Protein AF-A0AA42K1H5-F1 (afdb_monomer)

Structure (mmCIF, N/CA/C/O backbone):
data_AF-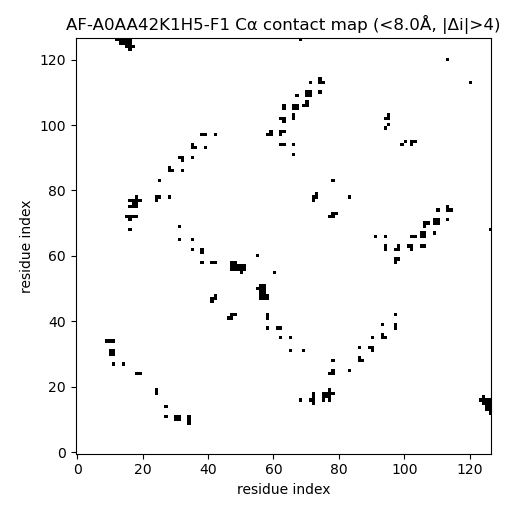A0AA42K1H5-F1
#
_entry.id   AF-A0AA42K1H5-F1
#
loop_
_atom_site.group_PDB
_atom_site.id
_atom_site.type_symbol
_atom_site.label_atom_id
_atom_site.label_alt_id
_atom_site.label_comp_id
_atom_site.label_asym_id
_atom_site.label_entity_id
_atom_site.label_seq_id
_atom_site.pdbx_PDB_ins_code
_atom_site.Cartn_x
_atom_site.Cartn_y
_atom_site.Cartn_z
_atom_site.occupancy
_atom_site.B_iso_or_equiv
_atom_site.auth_seq_id
_atom_site.auth_comp_id
_atom_site.auth_asym_id
_atom_site.auth_atom_id
_atom_site.pdbx_PDB_model_num
ATOM 1 N N . MET A 1 1 ? -0.058 25.443 15.134 1.00 36.56 1 MET A N 1
ATOM 2 C CA . MET A 1 1 ? -0.918 24.424 14.502 1.00 36.56 1 MET A CA 1
ATOM 3 C C . MET A 1 1 ? -0.107 23.150 14.460 1.00 36.56 1 MET A C 1
ATOM 5 O O . MET A 1 1 ? 0.938 23.158 13.826 1.00 36.56 1 MET A O 1
ATOM 9 N N . CYS A 1 2 ? -0.501 22.130 15.223 1.00 36.53 2 CYS A N 1
ATOM 10 C CA . CYS A 1 2 ? 0.075 20.801 15.053 1.00 36.53 2 CYS A CA 1
ATOM 11 C C . CYS A 1 2 ? -0.319 20.329 13.654 1.00 36.53 2 CYS A C 1
ATOM 13 O O . CYS A 1 2 ? -1.495 20.389 13.306 1.00 36.53 2 CYS A O 1
ATOM 15 N N . ASP A 1 3 ? 0.671 19.973 12.849 1.00 42.16 3 ASP A N 1
ATOM 16 C CA . ASP A 1 3 ? 0.467 19.439 11.512 1.00 42.16 3 ASP A CA 1
ATOM 17 C C . ASP A 1 3 ? -0.362 18.153 11.632 1.00 42.16 3 ASP A C 1
ATOM 19 O O . ASP A 1 3 ? 0.078 17.186 12.251 1.00 42.16 3 ASP A O 1
ATOM 23 N N . GLU A 1 4 ? -1.583 18.124 11.097 1.00 41.53 4 GLU A N 1
ATOM 24 C CA . GLU A 1 4 ? -2.416 16.911 11.103 1.00 41.53 4 GLU A CA 1
ATOM 25 C C . GLU A 1 4 ? -1.736 15.753 10.341 1.00 41.53 4 GLU A C 1
ATOM 27 O O . GLU A 1 4 ? -2.059 14.579 10.559 1.00 41.53 4 GLU A O 1
ATOM 32 N N . ASN A 1 5 ? -0.709 16.045 9.528 1.00 44.06 5 ASN A N 1
ATOM 33 C CA . ASN A 1 5 ? 0.154 15.028 8.929 1.00 44.06 5 ASN A CA 1
ATOM 34 C C . ASN A 1 5 ? 1.060 14.312 9.946 1.00 44.06 5 ASN A C 1
ATOM 36 O O . ASN A 1 5 ? 1.529 13.214 9.653 1.00 44.06 5 ASN A O 1
ATOM 40 N N . SER A 1 6 ? 1.275 14.861 11.147 1.00 51.06 6 SER A N 1
ATOM 41 C CA . SER A 1 6 ? 2.169 14.291 12.164 1.00 51.06 6 SER A CA 1
ATOM 42 C C . SER A 1 6 ? 1.488 13.333 13.148 1.00 51.06 6 SER A C 1
ATOM 44 O O . SER A 1 6 ? 2.134 12.887 14.094 1.00 51.06 6 SER A O 1
ATOM 46 N N . ILE A 1 7 ? 0.192 13.035 12.991 1.00 56.94 7 ILE A N 1
ATOM 47 C CA . ILE A 1 7 ? -0.562 12.276 14.009 1.00 56.94 7 ILE A CA 1
ATOM 48 C C . ILE A 1 7 ? -0.117 10.803 14.067 1.00 56.94 7 ILE A C 1
ATOM 50 O O . ILE A 1 7 ? -0.102 10.209 15.141 1.00 56.94 7 ILE A O 1
ATOM 54 N N . TYR A 1 8 ? 0.346 10.248 12.943 1.00 61.34 8 TYR A N 1
ATOM 55 C CA . TYR A 1 8 ? 1.035 8.959 12.891 1.00 61.34 8 TYR A CA 1
ATOM 56 C C . TYR A 1 8 ? 2.231 9.096 11.951 1.00 61.34 8 TYR A C 1
ATOM 58 O O . TYR A 1 8 ? 2.069 9.116 10.732 1.00 61.34 8 TYR A O 1
ATOM 66 N N . GLY A 1 9 ? 3.424 9.284 12.517 1.00 63.59 9 GLY A N 1
ATOM 67 C CA . GLY A 1 9 ? 4.681 9.386 11.772 1.00 63.59 9 GLY A CA 1
ATOM 68 C C . GLY A 1 9 ? 5.092 8.038 11.184 1.00 63.59 9 GLY A C 1
ATOM 69 O O . GLY A 1 9 ? 6.024 7.415 11.682 1.00 63.59 9 GLY A O 1
ATOM 70 N N . PHE A 1 10 ? 4.367 7.576 10.165 1.00 76.88 10 PHE A N 1
ATOM 71 C CA . PHE A 1 10 ? 4.620 6.300 9.503 1.00 76.88 10 PHE A CA 1
ATOM 72 C C . PHE A 1 10 ? 5.974 6.280 8.813 1.00 76.88 10 PHE A C 1
ATOM 74 O O . PHE A 1 10 ? 6.327 7.187 8.051 1.00 76.88 10 PHE A O 1
ATOM 81 N N . VAL A 1 11 ? 6.715 5.205 9.054 1.00 73.31 11 VAL A N 1
ATOM 82 C CA . VAL A 1 11 ? 8.101 5.077 8.599 1.00 73.31 11 VAL A CA 1
ATOM 83 C C . VAL A 1 11 ? 8.146 4.745 7.108 1.00 73.31 11 VAL A C 1
ATOM 85 O O . VAL A 1 11 ? 9.059 5.185 6.410 1.00 73.31 11 VAL A O 1
ATOM 88 N N . SER A 1 12 ? 7.100 4.104 6.569 1.00 75.50 12 SER A N 1
ATOM 89 C CA . SER A 1 12 ? 6.957 3.884 5.122 1.00 75.50 12 SER A CA 1
ATOM 90 C C . SER A 1 12 ? 6.713 5.169 4.315 1.00 75.50 12 SER A C 1
ATOM 92 O O . SER A 1 12 ? 6.651 5.134 3.086 1.00 75.50 12 SER A O 1
ATOM 94 N N . GLY A 1 13 ? 6.577 6.327 4.975 1.00 73.94 13 GLY A N 1
ATOM 95 C CA . GLY A 1 13 ? 6.286 7.618 4.349 1.00 73.94 13 GLY A CA 1
ATOM 96 C C . GLY A 1 13 ? 7.325 8.118 3.345 1.00 73.94 13 GLY A C 1
ATOM 97 O O . GLY A 1 13 ? 6.993 8.943 2.505 1.00 73.94 13 GLY A O 1
ATOM 98 N N . GLN A 1 14 ? 8.566 7.640 3.425 1.00 79.94 14 GLN A N 1
ATOM 99 C CA . GLN A 1 14 ? 9.686 8.116 2.600 1.00 79.94 14 GLN A CA 1
ATOM 100 C C . GLN A 1 14 ? 10.149 7.098 1.552 1.00 79.94 14 GLN A C 1
ATOM 102 O O . GLN A 1 14 ? 11.208 7.278 0.950 1.00 79.94 14 GLN A O 1
ATOM 107 N N . MET A 1 15 ? 9.375 6.032 1.350 1.00 84.62 15 MET A N 1
ATOM 108 C CA . MET A 1 15 ? 9.716 4.950 0.434 1.00 84.62 15 MET A CA 1
ATOM 109 C C . MET A 1 15 ? 9.576 5.364 -1.032 1.00 84.62 15 MET A C 1
ATOM 111 O O . MET A 1 15 ? 8.648 6.083 -1.411 1.00 84.62 15 MET A O 1
ATOM 115 N N . ASP A 1 16 ? 10.482 4.854 -1.863 1.00 88.25 16 ASP A N 1
ATOM 116 C CA . ASP A 1 16 ? 10.420 5.054 -3.307 1.00 88.25 16 ASP A CA 1
ATOM 117 C C . ASP A 1 16 ? 9.327 4.167 -3.938 1.00 88.25 16 ASP A C 1
ATOM 119 O O . ASP A 1 16 ? 9.023 3.074 -3.462 1.00 88.25 16 ASP A O 1
ATOM 123 N N . ILE A 1 17 ? 8.716 4.626 -5.028 1.00 89.38 17 ILE A N 1
ATOM 124 C CA . ILE A 1 17 ? 7.650 3.876 -5.720 1.00 89.38 17 ILE A CA 1
ATOM 125 C C . ILE A 1 17 ? 8.241 2.785 -6.629 1.00 89.38 17 ILE A C 1
ATOM 127 O O . ILE A 1 17 ? 7.619 1.749 -6.864 1.00 89.38 17 ILE A O 1
ATOM 131 N N . TRP A 1 18 ? 9.446 3.018 -7.147 1.00 91.25 18 TRP A N 1
ATOM 132 C CA . TRP A 1 18 ? 10.098 2.160 -8.134 1.00 91.25 18 TRP A CA 1
ATOM 133 C C . TRP A 1 18 ? 10.885 1.008 -7.496 1.00 91.25 18 TRP A C 1
ATOM 135 O O . TRP A 1 18 ? 11.313 1.126 -6.346 1.00 91.25 18 TRP A O 1
ATOM 145 N N . PRO A 1 19 ? 11.115 -0.094 -8.238 1.00 87.69 19 PRO A N 1
ATOM 146 C CA . PRO A 1 19 ? 11.922 -1.214 -7.766 1.00 87.69 19 PRO A CA 1
ATOM 147 C C . PRO A 1 19 ? 13.297 -0.787 -7.243 1.00 87.69 19 PRO A C 1
ATOM 149 O O . PRO A 1 19 ? 13.978 0.041 -7.854 1.00 87.69 19 PRO A O 1
ATOM 152 N N . SER A 1 20 ? 13.720 -1.402 -6.139 1.00 84.31 20 SER A N 1
ATOM 153 C CA . SER A 1 20 ? 15.061 -1.251 -5.567 1.00 84.31 20 SER A CA 1
ATOM 154 C C . SER A 1 20 ? 15.793 -2.602 -5.560 1.00 84.31 20 SER A C 1
ATOM 156 O O . SER A 1 20 ? 15.501 -3.490 -6.362 1.00 84.31 20 SER A O 1
ATOM 158 N N . SER A 1 21 ? 16.776 -2.783 -4.677 1.00 85.31 21 SER A N 1
ATOM 159 C CA . SER A 1 21 ? 17.346 -4.107 -4.416 1.00 85.31 21 SER A CA 1
ATOM 160 C C . SER A 1 21 ? 16.339 -5.004 -3.687 1.00 85.31 21 SER A C 1
ATOM 162 O O . SER A 1 21 ? 15.507 -4.524 -2.919 1.00 85.31 21 SER A O 1
ATOM 164 N N . SER A 1 22 ? 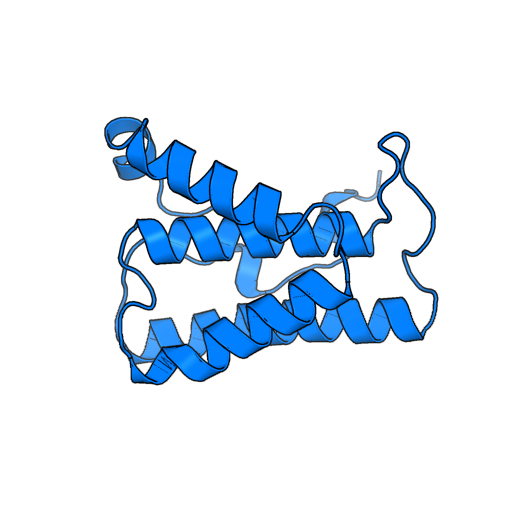16.455 -6.326 -3.847 1.00 82.62 22 SER A N 1
ATOM 165 C CA . SER A 1 22 ? 15.575 -7.287 -3.162 1.00 82.62 22 SER A CA 1
ATOM 166 C C . SER A 1 22 ? 15.602 -7.148 -1.632 1.00 82.62 22 SER A C 1
ATOM 168 O O . SER A 1 22 ? 14.582 -7.352 -0.980 1.00 82.62 22 SER A O 1
ATOM 170 N N . SER A 1 23 ? 16.750 -6.778 -1.047 1.00 84.50 23 SER A N 1
ATOM 171 C CA . SER A 1 23 ? 16.868 -6.522 0.397 1.00 84.50 23 SER A CA 1
ATOM 172 C C . SER A 1 23 ? 16.092 -5.280 0.834 1.00 84.50 23 SER A C 1
ATOM 174 O O . SER A 1 23 ? 15.459 -5.289 1.890 1.00 84.50 23 SER A O 1
ATOM 176 N N . ASN A 1 24 ? 16.133 -4.220 0.024 1.00 88.56 24 ASN A N 1
ATOM 177 C CA . ASN A 1 24 ? 15.401 -2.990 0.298 1.00 88.56 24 ASN A CA 1
ATOM 178 C C . ASN A 1 24 ? 13.905 -3.214 0.122 1.00 88.56 24 ASN A C 1
ATOM 180 O O . ASN A 1 24 ? 13.140 -2.787 0.970 1.00 88.56 24 ASN A O 1
ATOM 184 N N . ASP A 1 25 ? 13.490 -3.937 -0.918 1.00 91.56 25 ASP A N 1
ATOM 185 C CA . ASP A 1 25 ? 12.080 -4.242 -1.161 1.00 91.56 25 ASP A CA 1
ATOM 186 C C . ASP A 1 25 ? 11.451 -5.060 -0.023 1.00 91.56 25 ASP A C 1
ATOM 188 O O . ASP A 1 25 ? 10.349 -4.740 0.412 1.00 91.56 25 ASP A O 1
ATOM 192 N N . LEU A 1 26 ? 12.150 -6.058 0.527 1.00 93.12 26 LEU A N 1
ATOM 193 C CA . LEU A 1 26 ? 11.656 -6.764 1.714 1.00 93.12 26 LEU A CA 1
ATOM 194 C C . LEU A 1 26 ? 11.552 -5.831 2.929 1.00 93.12 26 LEU A C 1
ATOM 196 O O . LEU A 1 26 ? 10.536 -5.835 3.620 1.00 93.12 26 LEU A O 1
ATOM 200 N N . SER A 1 27 ? 12.594 -5.037 3.186 1.00 91.62 27 SER A N 1
ATOM 201 C CA . SER A 1 27 ? 12.640 -4.132 4.343 1.00 91.62 27 SER A CA 1
ATOM 202 C C . SER A 1 27 ? 11.519 -3.094 4.282 1.00 91.62 27 SER A C 1
ATOM 204 O O . SER A 1 27 ? 10.819 -2.863 5.261 1.00 91.62 27 SER A O 1
ATOM 206 N N . ASP A 1 28 ? 11.299 -2.524 3.106 1.00 92.50 28 ASP A N 1
ATOM 207 C CA . ASP A 1 28 ? 10.275 -1.523 2.847 1.00 92.50 28 ASP A CA 1
ATOM 208 C C . ASP A 1 28 ? 8.859 -2.107 2.917 1.00 92.50 28 ASP A C 1
ATOM 210 O O . ASP A 1 28 ? 7.951 -1.486 3.470 1.00 92.50 28 ASP A O 1
ATOM 214 N N . LEU A 1 29 ? 8.653 -3.329 2.421 1.00 94.69 29 LEU A N 1
ATOM 215 C CA . LEU A 1 29 ? 7.363 -3.998 2.562 1.00 94.69 29 LEU A CA 1
ATOM 216 C C . LEU A 1 29 ? 7.052 -4.335 4.031 1.00 94.69 29 LEU A C 1
ATOM 218 O O . LEU A 1 29 ? 5.905 -4.201 4.459 1.00 94.69 29 LEU A O 1
ATOM 222 N N . LEU A 1 30 ? 8.066 -4.693 4.828 1.00 94.69 30 LEU A N 1
ATOM 223 C CA . LEU A 1 30 ? 7.924 -4.862 6.279 1.00 94.69 30 LEU A CA 1
ATOM 224 C C . LEU A 1 30 ? 7.543 -3.550 6.974 1.00 94.69 30 LEU A C 1
ATOM 226 O O . LEU A 1 30 ? 6.712 -3.574 7.878 1.00 94.69 30 LEU A O 1
ATOM 230 N N . LEU A 1 31 ? 8.074 -2.402 6.536 1.00 92.88 31 LEU A N 1
ATOM 231 C CA . LEU A 1 31 ? 7.656 -1.099 7.069 1.00 92.88 31 LEU A CA 1
ATOM 232 C C . LEU A 1 31 ? 6.168 -0.832 6.808 1.00 92.88 31 LEU A C 1
ATOM 234 O O . LEU A 1 31 ? 5.464 -0.409 7.722 1.00 92.88 31 LEU A O 1
ATOM 238 N N . ILE A 1 32 ? 5.667 -1.129 5.603 1.00 94.38 32 ILE A N 1
ATOM 239 C CA . ILE A 1 32 ? 4.227 -1.027 5.306 1.00 94.38 32 ILE A CA 1
ATOM 240 C C . ILE A 1 32 ? 3.419 -1.964 6.217 1.00 94.38 32 ILE A C 1
ATOM 242 O O . ILE A 1 32 ? 2.382 -1.554 6.740 1.00 94.38 32 ILE A O 1
ATOM 246 N N . SER A 1 33 ? 3.890 -3.198 6.428 1.00 95.50 33 SER A N 1
ATOM 247 C CA . SER A 1 33 ? 3.235 -4.155 7.328 1.00 95.50 33 SER A CA 1
ATOM 248 C C . SER A 1 33 ? 3.147 -3.633 8.761 1.00 95.50 33 SER A C 1
ATOM 250 O O . SER A 1 33 ? 2.061 -3.591 9.337 1.00 95.50 33 SER A O 1
ATOM 252 N N . HIS A 1 34 ? 4.252 -3.133 9.313 1.00 94.25 34 HIS A N 1
ATOM 253 C CA . HIS A 1 34 ? 4.280 -2.583 10.668 1.00 94.25 34 HIS A CA 1
ATOM 254 C C . HIS A 1 34 ? 3.430 -1.319 10.821 1.00 94.25 34 HIS A C 1
ATOM 256 O O . HIS A 1 34 ? 2.777 -1.141 11.853 1.00 94.25 34 HIS A O 1
ATOM 262 N N . ASP A 1 35 ? 3.387 -0.452 9.806 1.00 93.69 35 ASP A N 1
ATOM 263 C CA . ASP A 1 35 ? 2.4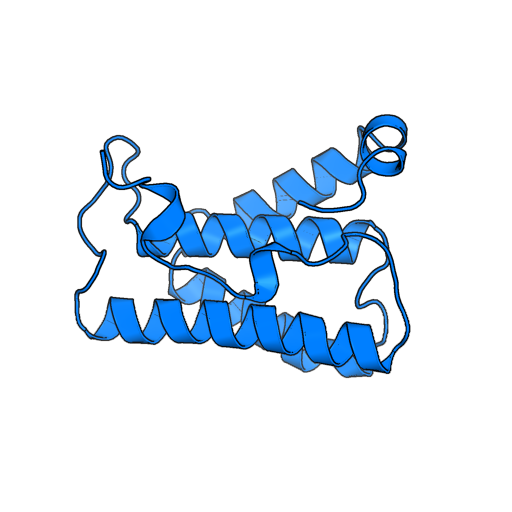82 0.698 9.810 1.00 93.69 35 ASP A CA 1
ATOM 264 C C . ASP A 1 35 ? 1.011 0.228 9.818 1.00 93.69 35 ASP A C 1
ATOM 266 O O . ASP A 1 35 ? 0.196 0.770 10.567 1.00 93.69 35 ASP A O 1
ATOM 270 N N . MET A 1 36 ? 0.668 -0.830 9.071 1.00 94.38 36 MET A N 1
ATOM 271 C CA . MET A 1 36 ? -0.677 -1.423 9.079 1.00 94.38 36 MET A CA 1
ATOM 272 C C . MET A 1 36 ? -1.027 -2.066 10.431 1.00 94.38 36 MET A C 1
ATOM 274 O O . MET A 1 36 ? -2.118 -1.857 10.965 1.00 94.38 36 MET A O 1
ATOM 278 N N . GLU A 1 37 ? -0.100 -2.818 11.021 1.00 93.62 37 GLU A N 1
ATOM 279 C CA . GLU A 1 37 ? -0.258 -3.429 12.344 1.00 93.62 37 GLU A CA 1
ATOM 280 C C . GLU A 1 37 ? -0.437 -2.365 13.434 1.00 93.62 37 GLU A C 1
ATOM 282 O O . GLU A 1 37 ? -1.303 -2.489 14.304 1.00 93.62 37 GLU A O 1
ATOM 287 N N . THR A 1 38 ? 0.311 -1.265 13.338 1.00 92.38 38 THR A N 1
ATOM 288 C CA . THR A 1 38 ? 0.165 -0.111 14.228 1.00 92.38 38 THR A CA 1
ATOM 289 C C . THR A 1 38 ? -1.262 0.429 14.176 1.00 92.38 38 THR A C 1
ATOM 291 O O . THR A 1 38 ? -1.867 0.644 15.228 1.00 92.38 38 THR A O 1
ATOM 294 N N . ILE A 1 39 ? -1.847 0.576 12.981 1.00 92.50 39 ILE A N 1
ATOM 295 C CA . ILE A 1 39 ? -3.245 1.004 12.828 1.00 92.50 39 ILE A CA 1
ATOM 296 C C . ILE A 1 39 ? -4.204 0.020 13.515 1.00 92.50 39 ILE A C 1
ATOM 298 O O . ILE A 1 39 ? -5.079 0.467 14.260 1.00 92.50 39 ILE A O 1
ATOM 302 N N . LYS A 1 40 ? -4.019 -1.299 13.349 1.00 92.00 40 LYS A N 1
ATOM 303 C CA . LYS A 1 40 ? -4.853 -2.311 14.033 1.00 92.00 40 LYS A CA 1
ATOM 304 C C . LYS A 1 40 ? -4.787 -2.183 15.553 1.00 92.00 40 LYS A C 1
ATOM 306 O O . LYS A 1 40 ? -5.818 -2.243 16.221 1.00 92.00 40 LYS A O 1
ATOM 311 N N . ILE A 1 41 ? -3.589 -1.994 16.109 1.00 91.69 41 ILE A N 1
ATOM 312 C CA . ILE A 1 41 ? -3.387 -1.836 17.559 1.00 91.69 41 ILE A CA 1
ATOM 313 C C . ILE A 1 41 ? -4.081 -0.570 18.072 1.00 91.69 41 ILE A C 1
ATOM 315 O O . ILE A 1 41 ? -4.637 -0.556 19.172 1.00 91.69 41 ILE A O 1
ATOM 319 N N . LEU A 1 42 ? -4.037 0.516 17.302 1.00 90.62 42 LEU A N 1
ATOM 320 C CA . LEU A 1 42 ? -4.694 1.771 17.662 1.00 90.62 42 LEU A CA 1
ATOM 321 C C . LEU A 1 42 ? -6.215 1.622 17.631 1.00 90.62 42 LEU A C 1
ATOM 323 O O . LEU A 1 42 ? -6.891 2.033 18.576 1.00 90.62 42 LEU A O 1
ATOM 327 N N . GLU A 1 43 ? -6.741 0.965 16.599 1.00 89.56 43 GLU A N 1
ATOM 328 C CA . GLU A 1 43 ? -8.162 0.656 16.466 1.00 89.56 43 GLU A CA 1
ATOM 329 C C . GLU A 1 43 ? -8.668 -0.220 17.615 1.00 89.56 43 GLU A C 1
ATOM 331 O O . GLU A 1 43 ? -9.668 0.125 18.246 1.00 89.56 43 GLU A O 1
ATOM 336 N N . SER A 1 44 ? -7.938 -1.279 17.983 1.00 90.06 44 SER A N 1
ATOM 337 C CA . SER A 1 44 ? -8.319 -2.152 19.103 1.00 90.06 44 SER A CA 1
ATOM 338 C C . SER A 1 44 ? -8.316 -1.431 20.456 1.00 90.06 44 SER A C 1
ATOM 340 O O . SER A 1 44 ? -8.950 -1.887 21.405 1.00 90.06 44 SER A O 1
ATOM 342 N N . LYS A 1 45 ? -7.589 -0.313 20.566 1.00 90.06 45 LYS A N 1
ATOM 343 C CA . LYS A 1 45 ? -7.551 0.558 21.752 1.00 90.06 45 LYS A CA 1
ATOM 344 C C . LYS A 1 45 ? -8.565 1.705 21.688 1.00 90.06 45 LYS A C 1
ATOM 346 O O . LYS A 1 45 ? -8.586 2.539 22.590 1.00 90.06 45 LYS A O 1
ATOM 351 N N . GLY A 1 46 ? -9.385 1.775 20.638 1.00 86.00 46 GLY A N 1
ATOM 352 C CA . GLY A 1 46 ? -10.358 2.846 20.424 1.00 86.00 46 GLY A CA 1
ATOM 353 C C . GLY A 1 46 ? -9.740 4.189 20.014 1.00 86.00 46 GLY A C 1
ATOM 354 O O . GLY A 1 46 ? -10.454 5.187 19.935 1.00 86.00 46 GLY A O 1
ATOM 355 N N . ILE A 1 47 ? -8.439 4.241 19.726 1.00 86.50 47 ILE A N 1
ATOM 356 C CA . ILE A 1 47 ? -7.721 5.471 19.370 1.00 86.50 47 ILE A CA 1
ATOM 357 C C . ILE A 1 47 ? -7.932 5.760 17.881 1.00 86.50 47 ILE A C 1
ATOM 359 O O . ILE A 1 47 ? -7.788 4.867 17.052 1.00 86.50 47 ILE A O 1
ATOM 363 N N . GLY A 1 48 ? -8.265 7.006 17.525 1.00 79.25 48 GLY A N 1
ATOM 364 C CA . GLY A 1 48 ? -8.440 7.406 16.119 1.00 79.25 48 GLY A CA 1
ATOM 365 C C . GLY A 1 48 ? -9.719 6.873 15.456 1.00 79.25 48 GLY A C 1
ATOM 366 O O . GLY A 1 48 ? -9.813 6.853 14.230 1.00 79.25 48 GLY A O 1
ATOM 367 N N . THR A 1 49 ? -10.707 6.454 16.251 1.00 81.69 49 THR A N 1
ATOM 368 C CA . THR A 1 49 ? -11.983 5.873 15.784 1.00 81.69 49 THR A CA 1
ATOM 369 C C . THR A 1 49 ? -13.094 6.908 15.560 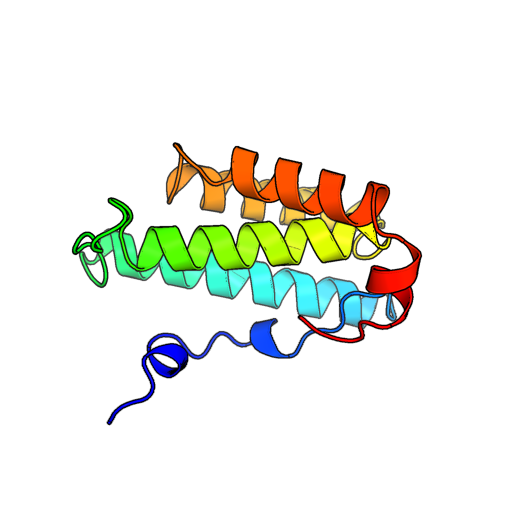1.00 81.69 49 THR A C 1
ATOM 371 O O . THR A 1 49 ? -14.172 6.577 15.065 1.00 81.69 49 THR A O 1
ATOM 374 N N . HIS A 1 50 ? -12.846 8.181 15.881 1.00 80.81 50 HIS A N 1
ATOM 375 C CA . HIS A 1 50 ? -13.773 9.264 15.557 1.00 80.81 50 HIS A CA 1
ATOM 376 C C . HIS A 1 50 ? -13.890 9.432 14.038 1.00 80.81 50 HIS A C 1
ATOM 378 O O . HIS A 1 50 ? -12.888 9.415 13.322 1.00 80.81 50 HIS A O 1
ATOM 384 N N . HIS A 1 51 ? -15.124 9.586 13.556 1.00 79.00 51 HIS A N 1
ATOM 385 C CA . HIS A 1 51 ? -15.395 9.754 12.133 1.00 79.00 51 HIS A CA 1
ATOM 386 C C . HIS A 1 51 ? -15.024 11.171 11.690 1.00 79.00 51 HIS A C 1
ATOM 388 O O . HIS A 1 51 ? -15.354 12.157 12.350 1.00 79.00 51 HIS A O 1
ATOM 394 N N . THR A 1 52 ? -14.345 11.256 10.554 1.00 76.06 52 THR A N 1
ATOM 395 C CA . THR A 1 52 ? -14.114 12.503 9.824 1.00 76.06 52 THR A CA 1
ATOM 396 C C . THR A 1 52 ? -15.407 12.974 9.149 1.00 76.06 52 THR A C 1
ATOM 398 O O . THR A 1 52 ? -16.385 12.229 9.049 1.00 76.06 52 THR A O 1
ATOM 401 N N . SER A 1 53 ? -15.405 14.195 8.609 1.00 76.94 53 SER A N 1
ATOM 402 C CA . SER A 1 53 ? -16.499 14.733 7.782 1.00 76.94 53 SER A CA 1
ATOM 403 C C . SER A 1 53 ? -16.817 13.887 6.542 1.00 76.94 53 SER A C 1
ATOM 405 O O . SER A 1 53 ? -17.902 14.011 5.981 1.00 76.94 53 SER A O 1
ATOM 407 N N . PHE A 1 54 ? -15.895 13.015 6.130 1.00 74.38 54 PHE A N 1
ATOM 408 C CA . PHE A 1 54 ? -16.035 12.118 4.984 1.00 74.38 54 PHE A CA 1
ATOM 409 C C . PHE A 1 54 ? -16.566 10.726 5.360 1.00 74.38 54 PHE A C 1
ATOM 411 O O . PHE A 1 54 ? -16.586 9.831 4.522 1.00 74.38 54 PHE A O 1
ATOM 418 N N . GLY A 1 55 ? -16.985 10.520 6.614 1.00 83.69 55 GLY A N 1
ATOM 419 C CA . GLY A 1 55 ? -17.590 9.260 7.055 1.00 83.69 55 GLY A CA 1
ATOM 420 C C . GLY A 1 55 ? -16.602 8.106 7.249 1.00 83.69 55 GLY A C 1
ATOM 421 O O . GLY A 1 55 ? -17.036 6.975 7.436 1.00 83.69 55 GLY A O 1
ATOM 422 N N . VAL A 1 56 ? -15.294 8.380 7.242 1.00 87.75 56 VAL A N 1
ATOM 423 C CA . VAL A 1 56 ? -14.236 7.412 7.582 1.00 87.75 56 VAL A CA 1
ATOM 424 C C . VAL A 1 56 ? -13.533 7.816 8.870 1.00 87.75 56 VAL A C 1
ATOM 426 O O . VAL A 1 56 ? -13.414 9.009 9.161 1.00 87.75 56 VAL A O 1
ATOM 429 N N . THR A 1 57 ? -13.045 6.850 9.641 1.00 91.38 57 THR A N 1
ATOM 430 C CA . THR A 1 57 ? -12.212 7.119 10.822 1.00 91.38 57 THR A CA 1
ATOM 431 C C . THR A 1 57 ? -10.794 7.540 10.426 1.00 91.38 57 THR A C 1
ATOM 433 O O . THR A 1 57 ? -10.370 7.359 9.279 1.00 91.38 57 THR A O 1
ATOM 436 N N . LEU A 1 58 ? -10.023 8.087 11.372 1.00 89.00 58 LEU A N 1
ATOM 437 C CA . LEU A 1 58 ? -8.609 8.388 11.130 1.00 89.00 58 LEU A CA 1
ATOM 438 C C . LEU A 1 58 ? -7.834 7.115 10.755 1.00 89.00 58 LEU A C 1
ATOM 440 O O . LEU A 1 58 ? -7.054 7.133 9.805 1.00 89.00 58 LEU A O 1
ATOM 444 N N . ASN A 1 59 ? -8.089 6.004 11.449 1.00 91.38 59 ASN A N 1
ATOM 445 C CA . ASN A 1 59 ? -7.452 4.713 11.171 1.00 91.38 59 ASN A CA 1
ATOM 446 C C . ASN A 1 59 ? -7.794 4.196 9.768 1.00 91.38 59 ASN A C 1
ATOM 448 O O . ASN A 1 59 ? -6.907 3.766 9.034 1.00 91.38 59 ASN A O 1
ATOM 452 N N . GLN A 1 60 ? -9.056 4.323 9.354 1.00 93.06 60 GLN A N 1
ATOM 453 C CA . GLN A 1 60 ? -9.492 3.971 8.002 1.00 93.06 60 GLN A CA 1
ATOM 454 C C . GLN A 1 60 ? -8.823 4.840 6.936 1.00 93.06 60 GLN A C 1
ATOM 456 O O . GLN A 1 60 ? -8.336 4.314 5.940 1.00 93.06 60 GLN A O 1
ATOM 461 N N . SER A 1 61 ? -8.733 6.153 7.159 1.00 91.19 61 SER A N 1
ATOM 462 C CA . SER A 1 61 ? -8.018 7.067 6.259 1.00 91.19 61 SER A CA 1
ATOM 463 C C . SER A 1 61 ? -6.546 6.665 6.101 1.00 91.19 61 SER A C 1
ATOM 465 O O . SER A 1 61 ? -6.037 6.547 4.987 1.00 91.19 61 SER A O 1
ATOM 467 N N . LYS A 1 62 ? -5.870 6.344 7.210 1.00 90.94 62 LYS A N 1
ATOM 468 C CA . LYS A 1 62 ? -4.485 5.858 7.197 1.00 90.94 62 LYS A CA 1
ATOM 469 C C . LYS A 1 62 ? -4.333 4.510 6.486 1.00 90.94 62 LYS A C 1
ATOM 471 O O . LYS A 1 62 ? -3.392 4.351 5.709 1.00 90.94 62 LYS A O 1
ATOM 476 N N . ALA A 1 63 ? -5.268 3.581 6.673 1.00 93.94 63 ALA A N 1
ATOM 477 C CA . ALA A 1 63 ? -5.274 2.314 5.947 1.00 93.94 63 ALA A CA 1
ATOM 478 C C . ALA A 1 63 ? -5.434 2.537 4.434 1.00 93.94 63 ALA A C 1
ATOM 480 O O . ALA A 1 63 ? -4.691 1.949 3.656 1.00 93.94 63 ALA A O 1
ATOM 481 N N . ILE A 1 64 ? -6.322 3.444 4.009 1.00 93.69 64 ILE A N 1
ATOM 482 C CA . ILE A 1 64 ? -6.503 3.825 2.596 1.00 93.69 64 ILE A CA 1
ATOM 483 C C . ILE A 1 64 ? -5.215 4.422 2.003 1.00 93.69 64 ILE A C 1
ATOM 485 O O . ILE A 1 64 ? -4.846 4.093 0.872 1.00 93.69 64 ILE A O 1
ATOM 489 N N . MET A 1 65 ? -4.494 5.261 2.757 1.00 92.19 65 MET A N 1
ATOM 490 C CA . MET A 1 65 ? -3.193 5.796 2.329 1.00 92.19 65 MET A CA 1
ATOM 491 C C . MET A 1 65 ? -2.172 4.672 2.085 1.00 92.19 65 MET A C 1
ATOM 493 O O . MET A 1 65 ? -1.521 4.653 1.039 1.00 92.19 65 MET A O 1
ATOM 497 N N . LEU A 1 66 ? -2.057 3.709 3.009 1.00 93.81 66 LEU A N 1
ATOM 498 C CA . LEU A 1 66 ? -1.168 2.551 2.847 1.00 93.81 66 LEU A CA 1
ATOM 499 C C . LEU A 1 66 ? -1.604 1.642 1.687 1.00 93.81 66 LEU A C 1
ATOM 501 O O . LEU A 1 66 ? -0.751 1.179 0.933 1.00 93.81 66 LEU A O 1
ATOM 505 N N . ALA A 1 67 ? -2.913 1.448 1.494 1.00 95.00 67 ALA A N 1
ATOM 506 C CA . ALA A 1 67 ? -3.480 0.706 0.365 1.00 95.00 67 ALA A CA 1
ATOM 507 C C . ALA A 1 67 ? -3.016 1.304 -0.968 1.00 95.00 67 ALA A C 1
ATOM 509 O O . ALA A 1 67 ? -2.505 0.612 -1.849 1.00 95.00 67 ALA A O 1
ATOM 510 N N . THR A 1 68 ? -3.156 2.624 -1.075 1.00 93.88 68 THR A N 1
ATOM 511 C CA . THR A 1 68 ? -2.789 3.412 -2.250 1.00 93.88 68 THR A CA 1
ATOM 512 C C . THR A 1 68 ? -1.289 3.309 -2.519 1.00 93.88 68 THR A C 1
ATOM 514 O O . THR A 1 68 ? -0.880 3.038 -3.646 1.00 93.88 68 THR A O 1
ATOM 517 N N . ARG A 1 69 ? -0.454 3.442 -1.479 1.00 92.62 69 ARG A N 1
ATOM 518 C CA . ARG A 1 69 ? 1.004 3.285 -1.585 1.00 92.62 69 ARG A CA 1
ATOM 519 C C . ARG A 1 69 ? 1.405 1.892 -2.062 1.00 92.62 69 ARG A C 1
ATOM 521 O O . ARG A 1 69 ? 2.207 1.782 -2.988 1.00 92.62 69 ARG A O 1
ATOM 528 N N . LEU A 1 70 ? 0.854 0.842 -1.451 1.00 95.50 70 LEU A N 1
ATOM 529 C CA . LEU A 1 70 ? 1.138 -0.539 -1.840 1.00 95.50 70 LEU A CA 1
ATOM 530 C C . LEU A 1 70 ? 0.748 -0.781 -3.303 1.00 95.50 70 LEU A C 1
ATOM 532 O O . LEU A 1 70 ? 1.535 -1.338 -4.065 1.00 95.50 70 LEU A O 1
ATOM 536 N N . ALA A 1 71 ? -0.431 -0.309 -3.712 1.00 95.56 71 ALA A N 1
ATOM 537 C CA . ALA A 1 71 ? -0.911 -0.421 -5.084 1.00 95.56 71 ALA A CA 1
ATOM 538 C C . ALA A 1 71 ? -0.007 0.311 -6.088 1.00 95.56 71 ALA A C 1
ATOM 540 O O . ALA A 1 71 ? 0.325 -0.269 -7.124 1.00 95.56 71 ALA A O 1
ATOM 541 N N . TYR A 1 72 ? 0.441 1.532 -5.774 1.00 94.12 72 TYR A N 1
ATOM 542 C CA . TYR A 1 72 ? 1.412 2.266 -6.591 1.00 94.12 72 TYR A CA 1
ATOM 543 C C . TYR A 1 72 ? 2.715 1.485 -6.763 1.00 94.12 72 TYR A C 1
ATOM 545 O O . TYR A 1 72 ? 3.154 1.274 -7.891 1.00 94.12 72 TYR A O 1
ATOM 553 N N . CYS A 1 73 ? 3.295 1.004 -5.661 1.00 94.12 73 CYS A N 1
ATOM 554 C CA . CYS A 1 73 ? 4.535 0.229 -5.683 1.00 94.12 73 CYS A CA 1
ATOM 555 C C . CYS A 1 73 ? 4.386 -1.029 -6.556 1.00 94.12 73 CYS A C 1
ATOM 557 O O . CYS A 1 73 ? 5.141 -1.216 -7.511 1.00 94.12 73 CYS A O 1
ATOM 559 N N . CYS A 1 74 ? 3.367 -1.850 -6.285 1.00 94.88 74 CYS A N 1
ATOM 560 C CA . CYS A 1 74 ? 3.104 -3.076 -7.040 1.00 94.88 74 CYS A CA 1
ATOM 561 C C . CYS A 1 74 ? 2.891 -2.805 -8.538 1.00 94.88 74 CYS A C 1
ATOM 563 O O . CYS A 1 74 ? 3.438 -3.518 -9.379 1.00 94.88 74 CYS A O 1
ATOM 565 N N . SER A 1 75 ? 2.138 -1.756 -8.882 1.00 94.81 75 SER A N 1
ATOM 566 C CA . SER A 1 75 ? 1.849 -1.399 -10.281 1.00 94.81 75 SER A CA 1
ATOM 567 C C . SER A 1 75 ? 3.081 -0.884 -11.026 1.00 94.81 75 SER A C 1
ATOM 569 O O . SER A 1 75 ? 3.208 -1.093 -12.229 1.00 94.81 75 SER A O 1
ATOM 571 N N . CYS A 1 76 ? 4.018 -0.260 -10.312 1.00 93.19 76 CYS A N 1
ATOM 572 C CA . CYS A 1 76 ? 5.307 0.177 -10.844 1.00 93.19 76 CYS A CA 1
ATOM 573 C C . CYS A 1 76 ? 6.370 -0.942 -10.869 1.00 93.19 76 CYS A C 1
ATOM 575 O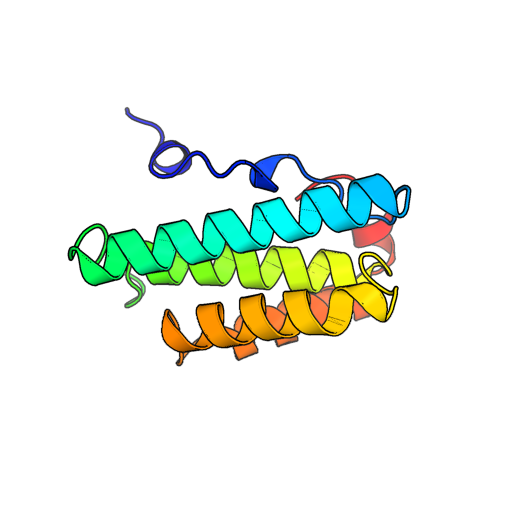 O . CYS A 1 76 ? 7.539 -0.680 -11.153 1.00 93.19 76 CYS A O 1
ATOM 577 N N . GLY A 1 77 ? 5.983 -2.193 -10.591 1.00 92.25 77 GLY A N 1
ATOM 578 C CA . GLY A 1 77 ? 6.850 -3.375 -10.645 1.00 92.25 77 GLY A CA 1
ATOM 579 C C . GLY A 1 77 ? 7.629 -3.661 -9.359 1.00 92.25 77 GLY A C 1
ATOM 580 O O . GLY A 1 77 ? 8.398 -4.628 -9.313 1.00 92.25 77 GLY A O 1
ATOM 581 N N . ARG A 1 78 ? 7.439 -2.848 -8.315 1.00 93.12 78 ARG A N 1
ATOM 582 C CA . ARG A 1 78 ? 8.039 -3.059 -6.996 1.00 93.12 78 ARG A CA 1
ATOM 583 C C . ARG A 1 78 ? 7.352 -4.225 -6.281 1.00 93.12 78 ARG A C 1
ATOM 585 O O . ARG A 1 78 ? 6.181 -4.503 -6.529 1.00 93.12 78 ARG A O 1
ATOM 592 N N . PHE A 1 79 ? 8.076 -4.930 -5.410 1.00 93.88 79 PHE A N 1
ATOM 593 C CA . PHE A 1 79 ? 7.559 -6.103 -4.683 1.00 93.88 79 PHE A CA 1
ATOM 594 C C . PHE A 1 79 ? 7.023 -7.232 -5.591 1.00 93.88 79 PHE A C 1
ATOM 596 O O . PHE A 1 79 ? 6.115 -7.980 -5.216 1.00 93.88 79 PHE A O 1
ATOM 603 N N . SER A 1 80 ? 7.563 -7.355 -6.805 1.00 92.25 80 SER A N 1
ATOM 604 C CA . SER A 1 80 ? 7.162 -8.370 -7.788 1.00 92.25 80 SER A CA 1
ATOM 605 C C . SER A 1 80 ? 7.740 -9.766 -7.511 1.00 92.25 80 SER A C 1
ATOM 607 O O . SER A 1 80 ? 7.291 -10.741 -8.115 1.00 92.25 80 SER A O 1
ATOM 609 N N . ASP A 1 81 ? 8.706 -9.886 -6.592 1.00 93.31 81 ASP A N 1
ATOM 610 C CA . ASP A 1 81 ? 9.238 -11.179 -6.148 1.00 93.31 81 ASP A CA 1
ATOM 611 C C . ASP A 1 81 ? 8.158 -11.971 -5.394 1.00 93.31 81 ASP A C 1
ATOM 613 O O . ASP A 1 81 ? 7.573 -11.485 -4.425 1.00 93.31 81 ASP A O 1
ATOM 617 N N . ARG A 1 82 ? 7.937 -13.223 -5.812 1.00 93.44 82 ARG A N 1
ATOM 618 C CA . ARG A 1 82 ? 6.952 -14.135 -5.212 1.00 93.44 82 ARG A CA 1
ATOM 619 C C . ARG A 1 82 ? 7.201 -14.412 -3.735 1.00 93.44 82 ARG A C 1
ATOM 621 O O . ARG A 1 82 ? 6.268 -14.712 -3.003 1.00 93.44 82 ARG A O 1
ATOM 628 N N . LYS A 1 83 ? 8.445 -14.289 -3.266 1.00 94.56 83 LYS A N 1
ATOM 629 C CA . LYS A 1 83 ? 8.776 -14.428 -1.837 1.00 94.56 83 LYS A CA 1
ATOM 630 C C . LYS A 1 83 ? 8.094 -13.374 -0.959 1.00 94.56 83 LYS A C 1
ATOM 632 O O . LYS A 1 83 ? 8.069 -13.531 0.254 1.00 94.56 83 LYS A O 1
ATOM 637 N N . LEU A 1 84 ? 7.583 -12.301 -1.562 1.00 95.44 84 LEU A N 1
ATOM 638 C CA . LEU A 1 84 ? 6.887 -11.212 -0.884 1.00 95.44 84 LEU A CA 1
ATOM 639 C C . LEU A 1 84 ? 5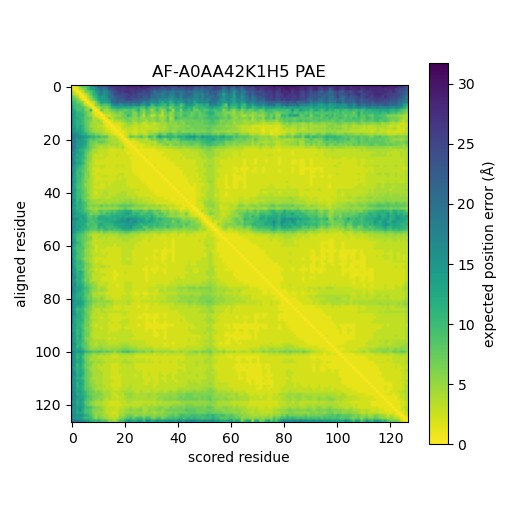.357 -11.364 -0.939 1.00 95.44 84 LEU A C 1
ATOM 641 O O . LEU A 1 84 ? 4.653 -10.541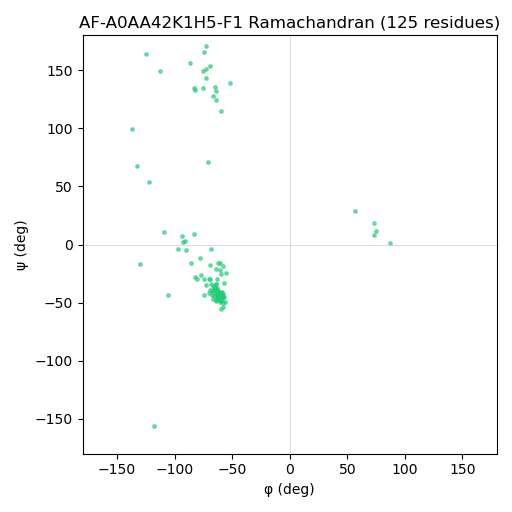 -0.358 1.00 95.44 84 LEU A O 1
ATOM 645 N N . ASP A 1 85 ? 4.828 -12.373 -1.640 1.00 95.81 85 ASP A N 1
ATOM 646 C CA . ASP A 1 85 ? 3.384 -12.540 -1.858 1.00 95.81 85 ASP A CA 1
ATOM 647 C C . ASP A 1 85 ? 2.617 -12.774 -0.553 1.00 95.81 85 ASP A C 1
ATOM 649 O O . ASP A 1 85 ? 1.561 -12.167 -0.359 1.00 95.81 85 ASP A O 1
ATOM 653 N N . ASP A 1 86 ? 3.173 -13.565 0.367 1.00 96.75 86 ASP A N 1
ATOM 654 C CA . ASP A 1 86 ? 2.553 -13.826 1.671 1.00 96.75 86 ASP A CA 1
ATOM 655 C C . ASP A 1 86 ? 2.421 -12.531 2.487 1.00 96.75 86 ASP A C 1
ATOM 657 O O . ASP A 1 86 ? 1.341 -12.202 2.974 1.00 96.75 86 ASP A O 1
ATOM 661 N N . LEU A 1 87 ? 3.490 -11.728 2.546 1.00 96.94 87 LEU A N 1
ATOM 662 C CA . LEU A 1 87 ? 3.493 -10.458 3.278 1.00 96.94 87 LEU A CA 1
ATOM 663 C C . LEU A 1 87 ? 2.556 -9.422 2.636 1.00 96.94 87 LEU A C 1
ATOM 665 O O . LEU A 1 87 ? 1.853 -8.701 3.340 1.00 96.94 87 LEU A O 1
ATOM 669 N N . LYS A 1 88 ? 2.494 -9.355 1.298 1.00 97.31 88 LYS A N 1
ATOM 670 C CA . LYS A 1 88 ? 1.507 -8.510 0.599 1.00 97.31 88 LYS A CA 1
ATOM 671 C C . LYS A 1 88 ? 0.080 -8.929 0.942 1.00 97.31 88 LYS A C 1
ATOM 673 O O . LYS A 1 88 ? -0.759 -8.062 1.172 1.00 97.31 88 LYS A O 1
ATOM 678 N N . SER A 1 89 ? -0.186 -10.233 0.973 1.00 97.00 89 SER A N 1
ATOM 679 C CA . SER A 1 89 ? -1.510 -10.773 1.290 1.00 97.00 89 SER A CA 1
ATOM 680 C C . SER A 1 89 ? -1.913 -10.414 2.717 1.00 97.00 89 SER A C 1
ATOM 682 O O . SER A 1 89 ? -2.999 -9.881 2.919 1.00 97.00 89 SER A O 1
ATOM 684 N N . GLU A 1 90 ? -1.001 -10.563 3.680 1.00 96.88 90 GLU A N 1
ATOM 685 C CA . GLU A 1 90 ? -1.222 -10.153 5.070 1.00 96.88 90 GLU A CA 1
ATOM 686 C C . GLU A 1 90 ? -1.539 -8.651 5.195 1.00 96.88 90 GLU A C 1
ATOM 688 O O . GLU A 1 90 ? -2.487 -8.264 5.882 1.00 96.88 90 GLU A O 1
ATOM 693 N N . ILE A 1 91 ? -0.789 -7.784 4.502 1.00 97.12 91 ILE A N 1
ATOM 694 C CA . ILE A 1 91 ? -1.046 -6.334 4.496 1.00 97.12 91 ILE A CA 1
ATOM 695 C C . ILE A 1 91 ? -2.450 -6.033 3.959 1.00 97.12 91 ILE A C 1
ATOM 697 O O . ILE A 1 91 ? -3.159 -5.196 4.523 1.00 97.12 91 ILE A O 1
ATOM 701 N N . VAL A 1 92 ? -2.856 -6.706 2.878 1.00 97.19 92 VAL A N 1
ATOM 702 C CA . VAL A 1 92 ? -4.178 -6.524 2.268 1.00 97.19 92 VAL A CA 1
ATOM 703 C C . VAL A 1 92 ? -5.282 -7.015 3.200 1.00 97.19 92 VAL A C 1
ATOM 705 O O . VAL A 1 92 ? -6.243 -6.286 3.426 1.00 97.19 92 VAL A O 1
ATOM 708 N N . GLU A 1 93 ? -5.144 -8.200 3.791 1.00 96.81 93 GLU A N 1
ATOM 709 C CA . GLU A 1 93 ? -6.112 -8.749 4.748 1.00 96.81 93 GLU A CA 1
ATOM 710 C C . GLU A 1 93 ? -6.289 -7.830 5.961 1.00 96.81 93 GLU A C 1
ATOM 712 O O . GLU A 1 93 ? -7.415 -7.499 6.347 1.00 96.81 93 GLU A O 1
ATOM 717 N N . ASN A 1 94 ? -5.179 -7.341 6.519 1.00 95.56 94 ASN A N 1
ATOM 718 C CA . ASN A 1 94 ? -5.187 -6.377 7.613 1.00 95.56 94 ASN A CA 1
ATOM 719 C C . ASN A 1 94 ? -5.881 -5.070 7.211 1.00 95.56 94 ASN A C 1
ATOM 721 O O . ASN A 1 94 ? -6.734 -4.570 7.945 1.00 95.56 94 ASN A O 1
ATOM 725 N N . GLY A 1 95 ? -5.565 -4.542 6.030 1.00 95.94 95 GLY A N 1
ATOM 726 C CA . GLY A 1 95 ? -6.172 -3.329 5.499 1.00 95.94 95 GLY A CA 1
ATOM 727 C C . GLY A 1 95 ? -7.679 -3.443 5.260 1.00 95.94 95 GLY A C 1
ATOM 728 O O . GLY A 1 95 ? -8.437 -2.543 5.632 1.00 95.94 95 GLY A O 1
ATOM 729 N N . VAL A 1 96 ? -8.132 -4.571 4.706 1.00 96.44 96 VAL A N 1
ATOM 730 C CA . VAL A 1 96 ? -9.558 -4.882 4.518 1.00 96.44 96 VAL A CA 1
ATOM 731 C C . VAL A 1 96 ? -10.269 -5.012 5.861 1.00 96.44 96 VAL A C 1
ATOM 733 O O . VAL A 1 96 ? -11.392 -4.534 5.992 1.00 96.44 96 VAL A O 1
ATOM 736 N N . SER A 1 97 ? -9.627 -5.598 6.873 1.00 95.06 97 SER A N 1
ATOM 737 C CA . SER A 1 97 ? -10.204 -5.673 8.218 1.00 95.06 97 SER A CA 1
ATOM 738 C C . SER A 1 97 ? -10.421 -4.290 8.843 1.00 95.06 97 SER A C 1
ATOM 740 O O . SER A 1 97 ? -11.434 -4.100 9.510 1.00 95.06 97 SER A O 1
ATOM 742 N N . ILE A 1 98 ? -9.498 -3.342 8.642 1.00 94.06 98 ILE A N 1
ATOM 743 C CA . ILE A 1 98 ? -9.599 -1.973 9.186 1.00 94.06 98 ILE A CA 1
ATOM 744 C C . ILE A 1 98 ? -10.633 -1.146 8.402 1.00 94.06 98 ILE A C 1
ATOM 746 O O . ILE A 1 98 ? -11.428 -0.392 8.966 1.00 94.06 98 ILE A O 1
ATOM 750 N N . CYS A 1 99 ? -10.616 -1.242 7.070 1.00 93.88 99 CYS A N 1
ATOM 751 C CA . CYS A 1 99 ? -11.430 -0.407 6.188 1.00 93.88 99 CYS A CA 1
ATOM 752 C C . CYS A 1 99 ? -12.149 -1.230 5.102 1.00 93.88 99 CYS A C 1
ATOM 754 O O . CYS A 1 99 ? -11.875 -1.070 3.907 1.00 93.88 99 CYS A O 1
ATOM 756 N N . 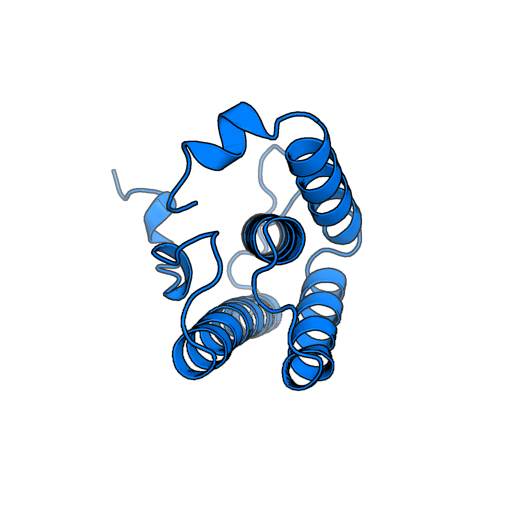PRO A 1 100 ? -13.119 -2.082 5.477 1.00 92.06 100 PRO A N 1
ATOM 757 C CA . PRO A 1 100 ? -13.730 -3.041 4.553 1.00 92.06 100 PRO A CA 1
ATOM 758 C C . PRO A 1 100 ? -14.479 -2.378 3.392 1.00 92.06 100 PRO A C 1
ATOM 760 O O . PRO A 1 100 ? -14.537 -2.935 2.299 1.00 92.06 100 PRO A O 1
ATOM 763 N N . GLY A 1 101 ? -15.032 -1.180 3.609 1.00 89.62 101 GLY A N 1
ATOM 764 C CA . GLY A 1 101 ? -15.811 -0.467 2.595 1.00 89.62 101 GLY A CA 1
ATOM 765 C C . GLY A 1 101 ? -14.981 0.161 1.474 1.00 89.62 101 GLY A C 1
ATOM 766 O O . GLY A 1 101 ? -15.480 0.276 0.359 1.00 89.62 101 GLY A O 1
ATOM 767 N N . PHE A 1 102 ? -13.730 0.557 1.742 1.00 92.75 102 PHE A N 1
ATOM 768 C CA . PHE A 1 102 ? -12.969 1.415 0.821 1.00 92.75 102 PHE A CA 1
ATOM 769 C C . PHE A 1 102 ? -11.565 0.908 0.483 1.00 92.75 102 PHE A C 1
ATOM 771 O O . PHE A 1 102 ? -11.003 1.351 -0.516 1.00 92.75 102 PHE A O 1
ATOM 778 N N . PHE A 1 103 ? -10.987 -0.024 1.250 1.00 95.88 103 PHE A N 1
ATOM 779 C CA . PHE A 1 103 ? -9.593 -0.445 1.062 1.00 95.88 103 PHE A CA 1
ATOM 780 C C . PHE A 1 103 ? -9.324 -1.020 -0.339 1.00 95.88 103 PHE A C 1
ATOM 782 O O . PHE A 1 103 ? -8.485 -0.507 -1.081 1.00 95.88 103 PHE A O 1
ATOM 789 N N . ASN A 1 104 ? -10.092 -2.037 -0.743 1.00 96.00 104 ASN A N 1
ATOM 790 C CA . ASN A 1 104 ? -9.947 -2.671 -2.060 1.00 96.00 104 ASN A CA 1
ATOM 791 C C . ASN A 1 104 ? -10.271 -1.711 -3.211 1.00 96.00 104 ASN A C 1
ATOM 793 O O . ASN A 1 104 ? -9.648 -1.777 -4.274 1.00 96.00 104 ASN A O 1
ATOM 797 N N . GLN A 1 105 ? -11.231 -0.805 -2.996 1.00 96.31 105 GLN A N 1
ATOM 798 C CA . GLN A 1 105 ? -11.571 0.224 -3.971 1.00 96.31 105 GLN A CA 1
ATOM 799 C C . GLN A 1 105 ? -10.387 1.173 -4.177 1.00 96.31 105 GLN A C 1
ATOM 801 O O . GLN A 1 105 ? -9.980 1.387 -5.314 1.00 96.31 105 GLN A O 1
ATOM 806 N N . ALA A 1 106 ? -9.785 1.673 -3.096 1.00 95.94 106 ALA A N 1
ATOM 807 C CA . ALA A 1 106 ? -8.625 2.554 -3.164 1.00 95.94 106 ALA A CA 1
ATOM 808 C C . ALA A 1 106 ? -7.437 1.897 -3.882 1.00 95.94 106 ALA A C 1
ATOM 810 O O . ALA A 1 106 ? -6.834 2.520 -4.755 1.00 95.94 106 ALA A O 1
ATOM 811 N N . MET A 1 107 ? -7.142 0.624 -3.586 1.00 97.19 107 MET A N 1
ATOM 812 C CA . MET A 1 107 ? -6.107 -0.120 -4.315 1.00 97.19 107 MET A CA 1
ATOM 813 C C . MET A 1 107 ? -6.414 -0.203 -5.810 1.00 97.19 107 MET A C 1
ATOM 815 O O . MET A 1 107 ? -5.546 0.076 -6.633 1.00 97.19 107 MET A O 1
ATOM 819 N N . SER A 1 108 ? -7.648 -0.564 -6.165 1.00 97.38 108 SER A N 1
ATOM 820 C CA . SER A 1 108 ? -8.061 -0.732 -7.561 1.00 97.38 108 SER A CA 1
ATOM 821 C C . SER A 1 108 ? -7.987 0.578 -8.347 1.00 97.38 108 SER A C 1
ATOM 823 O O . SER A 1 108 ? -7.516 0.585 -9.484 1.00 97.38 108 SER A O 1
ATOM 825 N N . GLU A 1 109 ? -8.412 1.693 -7.747 1.00 97.19 109 GLU A N 1
ATOM 826 C CA . GLU A 1 109 ? -8.307 3.019 -8.365 1.00 97.19 109 GLU A CA 1
ATOM 827 C C . GLU A 1 109 ? -6.849 3.451 -8.536 1.00 97.19 109 GLU A C 1
ATOM 829 O O . GLU A 1 109 ? -6.485 3.948 -9.598 1.00 97.19 109 GLU A O 1
ATOM 834 N N . ALA A 1 110 ? -5.989 3.202 -7.544 1.00 95.69 110 ALA A N 1
ATOM 835 C CA . ALA A 1 110 ? -4.563 3.500 -7.651 1.00 95.69 110 ALA A CA 1
ATOM 836 C C . ALA A 1 110 ? -3.894 2.694 -8.779 1.00 95.69 110 ALA A C 1
ATOM 838 O O . ALA A 1 110 ? -3.171 3.260 -9.596 1.00 95.69 110 ALA A O 1
ATOM 839 N N . MET A 1 111 ? -4.184 1.392 -8.887 1.00 95.94 111 MET A N 1
ATOM 840 C CA . MET A 1 111 ? -3.687 0.558 -9.992 1.00 95.94 111 MET A CA 1
ATOM 841 C C . MET A 1 111 ? -4.181 1.065 -11.351 1.00 95.94 111 MET A C 1
ATOM 843 O O . MET A 1 111 ? -3.406 1.150 -12.305 1.00 95.94 111 MET A O 1
ATOM 847 N N . ARG A 1 112 ? -5.466 1.436 -11.443 1.00 97.38 112 ARG A N 1
ATOM 848 C CA . ARG A 1 112 ? -6.047 2.003 -12.666 1.00 97.38 112 ARG A CA 1
ATOM 849 C C . ARG A 1 112 ? -5.356 3.306 -13.053 1.00 97.38 112 ARG A C 1
ATOM 851 O O . ARG A 1 112 ? -5.029 3.470 -14.223 1.00 97.38 112 ARG A O 1
ATOM 858 N N . PHE A 1 113 ? -5.108 4.185 -12.086 1.00 96.12 113 PHE A N 1
ATOM 859 C CA . PHE A 1 113 ? -4.424 5.452 -12.314 1.00 96.12 113 PHE A CA 1
ATOM 860 C C . PHE A 1 113 ? -3.005 5.244 -12.858 1.00 96.12 113 PHE A C 1
ATOM 862 O O . PHE A 1 113 ? -2.632 5.875 -13.842 1.00 96.12 113 PHE A O 1
ATOM 869 N N . VAL A 1 114 ? -2.226 4.315 -12.288 1.00 94.88 114 VAL A N 1
ATOM 870 C CA . VAL A 1 114 ? -0.881 3.997 -12.810 1.00 94.88 114 VAL A CA 1
ATOM 871 C C . VAL A 1 114 ? -0.939 3.521 -14.258 1.00 94.88 114 VAL A C 1
ATOM 873 O O . VAL A 1 114 ? -0.103 3.914 -15.070 1.00 94.88 114 VAL A O 1
ATOM 876 N N . ALA A 1 115 ? -1.931 2.692 -14.590 1.00 94.75 115 ALA A N 1
ATOM 877 C CA . ALA A 1 115 ? -2.115 2.196 -15.947 1.00 94.75 115 ALA A CA 1
ATOM 878 C C . ALA A 1 115 ? -2.541 3.299 -16.933 1.00 94.75 115 ALA A C 1
ATOM 880 O O . ALA A 1 115 ? -2.143 3.248 -18.097 1.00 94.75 115 ALA A O 1
ATOM 881 N N . SER A 1 116 ? -3.335 4.282 -16.493 1.00 96.50 116 SER A N 1
ATOM 882 C CA . SER A 1 116 ? -3.792 5.389 -17.342 1.00 96.50 116 SER A CA 1
ATOM 883 C C . SER A 1 116 ? -2.776 6.521 -17.482 1.00 96.50 116 SER A C 1
ATOM 885 O O . SER A 1 116 ? -2.769 7.187 -18.510 1.00 96.50 116 SER A O 1
ATOM 887 N N . GLU A 1 117 ? -1.908 6.725 -16.488 1.00 94.94 117 GLU A N 1
ATOM 888 C CA . GLU A 1 117 ? -1.006 7.883 -16.400 1.00 94.94 117 GLU A CA 1
ATOM 889 C C . GLU A 1 117 ? 0.491 7.493 -16.322 1.00 94.94 117 GLU A C 1
ATOM 891 O O . GLU A 1 117 ? 1.214 7.929 -15.418 1.00 94.94 117 GLU A O 1
ATOM 896 N N . PRO A 1 118 ? 1.028 6.687 -17.261 1.00 91.88 118 PRO A N 1
ATOM 897 C CA . PRO A 1 118 ? 2.398 6.178 -17.168 1.00 91.88 118 PRO A CA 1
ATOM 898 C C . PRO A 1 118 ? 3.467 7.282 -17.232 1.00 91.88 118 PRO A C 1
ATOM 900 O O . PRO A 1 118 ? 4.500 7.177 -16.569 1.00 91.88 118 PRO A O 1
ATOM 903 N N . ASP A 1 119 ? 3.239 8.351 -18.001 1.00 93.50 119 ASP A N 1
ATOM 904 C CA . ASP A 1 119 ? 4.192 9.463 -18.125 1.00 93.50 119 ASP A CA 1
ATOM 905 C C . ASP A 1 119 ? 4.249 10.334 -16.872 1.00 93.50 119 ASP A C 1
ATOM 907 O O . ASP A 1 119 ? 5.328 10.798 -16.496 1.00 93.50 119 ASP A O 1
ATOM 911 N N . PHE A 1 120 ? 3.112 10.513 -16.195 1.00 92.62 120 PHE A N 1
ATOM 912 C CA . PHE A 1 120 ? 3.076 11.145 -14.882 1.00 92.62 120 PHE A CA 1
ATOM 913 C C . PHE A 1 120 ? 3.834 10.293 -13.865 1.00 92.62 120 PHE A C 1
ATOM 915 O O . PHE A 1 120 ? 4.692 10.807 -13.143 1.00 92.62 120 PHE A O 1
ATOM 922 N N . MET A 1 121 ? 3.568 8.983 -13.847 1.00 93.19 121 MET A N 1
ATOM 923 C CA . MET A 1 121 ? 4.194 8.073 -12.892 1.00 93.19 121 MET A CA 1
ATOM 924 C C . MET A 1 121 ? 5.714 8.049 -13.035 1.00 93.19 121 MET A C 1
ATOM 926 O O . MET A 1 121 ? 6.401 8.123 -12.021 1.00 93.19 121 MET A O 1
ATOM 930 N N . ARG A 1 122 ? 6.264 8.045 -14.261 1.00 89.75 122 ARG A N 1
ATOM 931 C CA . ARG A 1 122 ? 7.724 8.094 -14.521 1.00 89.75 122 ARG A CA 1
ATOM 932 C C . ARG A 1 122 ? 8.438 9.284 -13.877 1.00 89.75 122 ARG A C 1
ATOM 934 O O . ARG A 1 122 ? 9.643 9.214 -13.650 1.00 89.75 122 ARG A O 1
ATOM 941 N N . GLN A 1 123 ? 7.721 10.371 -13.606 1.00 91.38 123 GLN A N 1
ATOM 942 C CA . GLN A 1 123 ? 8.273 11.569 -12.971 1.00 91.38 123 GLN A CA 1
ATOM 943 C C . GLN A 1 123 ? 8.261 11.476 -11.439 1.00 91.38 123 GLN A C 1
ATOM 945 O O . GLN A 1 123 ? 8.976 12.227 -10.775 1.00 91.38 123 GLN A O 1
ATOM 950 N N . GLN A 1 124 ? 7.491 10.546 -10.872 1.00 88.44 124 GLN A N 1
ATOM 951 C CA . GLN A 1 124 ? 7.389 10.348 -9.430 1.00 88.44 124 GLN A CA 1
ATOM 952 C C . GLN A 1 124 ? 8.532 9.472 -8.930 1.00 88.44 124 GLN A C 1
ATOM 954 O O . GLN A 1 124 ? 8.837 8.442 -9.522 1.00 88.44 124 GLN A O 1
ATOM 959 N N . LYS A 1 125 ? 9.166 9.860 -7.821 1.00 84.00 125 LYS A N 1
ATOM 960 C CA . LYS A 1 125 ? 10.168 9.024 -7.133 1.00 84.00 125 LYS A CA 1
ATOM 961 C C . LYS A 1 125 ? 9.625 8.427 -5.844 1.00 84.00 125 LYS A C 1
ATOM 963 O O . LYS A 1 125 ? 9.823 7.244 -5.596 1.00 84.00 125 LYS A O 1
ATOM 968 N N . ARG A 1 126 ? 8.917 9.246 -5.070 1.00 79.06 126 ARG A N 1
ATOM 969 C CA . ARG A 1 126 ? 8.282 8.912 -3.794 1.00 79.06 126 ARG A CA 1
ATOM 970 C C . ARG A 1 126 ? 6.801 9.250 -3.857 1.00 79.06 126 ARG A C 1
ATOM 972 O O . ARG A 1 126 ? 6.386 9.969 -4.766 1.00 79.06 126 ARG A O 1
ATOM 979 N N . TRP A 1 127 ? 6.052 8.702 -2.908 1.00 63.56 127 TRP A N 1
ATOM 980 C CA . TRP A 1 127 ? 4.656 9.056 -2.669 1.00 63.56 127 TRP A CA 1
ATOM 981 C C . TRP A 1 127 ? 4.535 10.408 -1.964 1.00 63.56 127 TRP A C 1
ATOM 983 O O . TRP A 1 127 ? 5.376 10.671 -1.073 1.00 63.56 127 TRP A O 1
#

Radius of gyration: 14.46 Å; Cα contacts (8 Å, |Δi|>4): 133; chains: 1; bounding box: 35×39×40 Å

pLDDT: mean 87.85, std 12.84, range [36.53, 97.38]

Foldseek 3Di:
DPDPVVPPPQPLQFDWLAADDPVVLVVSLVSLLVQLVVLVVCVVVVHQCDADPVRHTNSLVSLLVSLLSLLSSVLNVGPVDPVCVVSSVSSLVSSCVRHVPPSVVSSVVSSVCCVVCVVVSVVGTGD

Secondary structure (DSSP, 8-state):
---GGGSS--GGG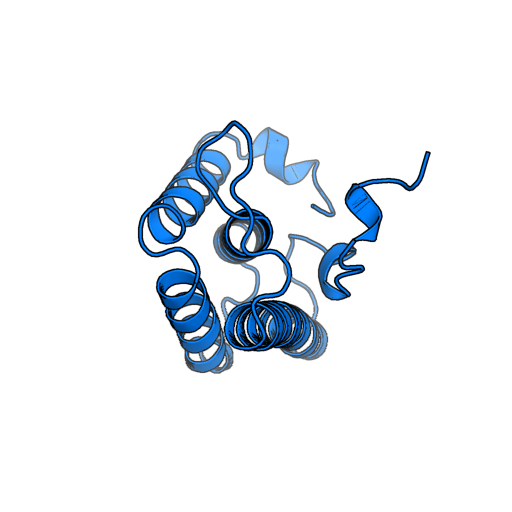G-BSS---HHHHHHHHHHHHHHHHHHHHHHHTTTT-SBPTTS-BHHHHHHHHHHHHHHHHHHTTTT-SGGGHHHHHHHHHHHHHH-TTTHHHHHHHHHHHHHH-HHHHHH-SB-

Sequence (127 aa):
MCDENSIYGFVSGQMDIWPSSSSNDLSDLLLISHDMETIKILESKGIGTHHTSFGVTLNQSKAIMLATRLAYCCSCGRFSDRKLDDLKSEIVENGVSICPGFFNQAMSEAMRFVASEPDFMRQQKRW

Organism: NCBI:txid3037798

Solvent-accessible surface area (backbone atoms only — not comparable to full-atom values): 7037 Å² total; per-residue (Å²): 129,83,61,80,79,61,79,64,79,52,79,50,62,78,44,61,35,56,63,71,54,74,70,53,42,53,55,50,51,48,35,48,38,53,50,52,50,51,42,52,56,34,49,79,69,62,47,52,63,61,66,45,100,84,75,39,25,51,46,32,53,52,40,34,52,52,31,28,51,51,24,43,18,47,69,56,57,15,76,68,54,72,91,44,47,66,60,52,48,52,44,50,54,52,31,33,71,68,24,68,90,47,22,68,56,39,22,51,52,34,38,50,47,51,73,74,36,54,76,64,51,73,74,54,55,55,113

Mean predicted aligned error: 5.19 Å